Protein AF-A0A967GEJ9-F1 (afdb_monomer)

Foldseek 3Di:
DQDPNDDDDDDDDADDLVRLLVVLVVQQVVCVVDVNDDDDDFDCVPDVRRVSSVVSSVVCVVVD

Sequence (64 aa):
EVVDNERRGFNTYVYAEHEIERIARVAFELAQKRQGRLCSVDKANVLEVTQLWREVVEQLAGDY

Structure (mmCIF, N/CA/C/O backbone):
data_AF-A0A967GEJ9-F1
#
_entry.id   AF-A0A967GEJ9-F1
#
loop_
_atom_site.group_PDB
_atom_site.id
_atom_site.type_symbol
_atom_site.label_atom_id
_atom_site.label_alt_id
_atom_site.label_comp_id
_atom_site.label_asym_id
_atom_site.label_entity_id
_atom_site.label_seq_id
_atom_site.pdbx_PDB_ins_code
_atom_site.Cartn_x
_atom_site.Cartn_y
_atom_site.Cartn_z
_atom_site.occupancy
_atom_site.B_iso_or_equiv
_atom_site.auth_seq_id
_atom_site.auth_comp_id
_atom_site.auth_asym_id
_atom_site.auth_atom_id
_atom_site.pdbx_PDB_model_num
ATOM 1 N N . GLU A 1 1 ? 24.253 -7.404 -16.447 1.00 73.00 1 GLU A N 1
ATOM 2 C CA . GLU A 1 1 ? 24.354 -8.192 -17.696 1.00 73.00 1 GLU A CA 1
ATOM 3 C C . GLU A 1 1 ? 24.854 -7.297 -18.821 1.00 73.00 1 GLU A C 1
ATOM 5 O O . GLU A 1 1 ? 24.696 -6.086 -18.703 1.00 73.00 1 GLU A O 1
ATOM 10 N N . VAL A 1 2 ? 25.507 -7.843 -19.853 1.00 76.62 2 VAL A N 1
ATOM 11 C CA . VAL A 1 2 ? 25.831 -7.074 -21.067 1.00 76.62 2 VAL A CA 1
ATOM 12 C C . VAL A 1 2 ? 24.764 -7.390 -22.107 1.00 76.62 2 VAL A C 1
ATOM 14 O O . VAL A 1 2 ? 24.654 -8.536 -22.530 1.00 76.62 2 VAL A O 1
ATOM 17 N N . VAL A 1 3 ? 23.960 -6.392 -22.462 1.00 87.81 3 VAL A N 1
ATOM 18 C CA . VAL A 1 3 ? 22.908 -6.474 -23.486 1.00 87.81 3 VAL A CA 1
ATOM 19 C C . VAL A 1 3 ? 23.227 -5.394 -24.511 1.00 87.81 3 VAL A C 1
ATOM 21 O O . VAL A 1 3 ? 23.573 -4.286 -24.11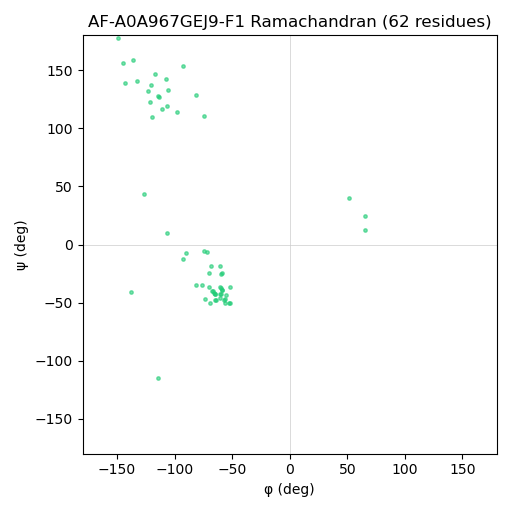4 1.00 87.81 3 VAL A O 1
ATOM 24 N N . ASP A 1 4 ? 23.199 -5.727 -25.802 1.00 87.56 4 ASP A N 1
ATOM 25 C CA . ASP A 1 4 ? 23.541 -4.805 -26.900 1.00 87.56 4 ASP A CA 1
ATOM 26 C C . ASP A 1 4 ? 24.896 -4.092 -26.725 1.00 87.56 4 ASP A C 1
ATOM 28 O O . ASP A 1 4 ? 25.058 -2.916 -27.029 1.00 87.56 4 ASP A O 1
ATOM 32 N N . ASN A 1 5 ? 25.903 -4.827 -26.237 1.00 90.75 5 ASN A N 1
ATOM 33 C CA . ASN A 1 5 ? 27.252 -4.318 -25.964 1.00 90.75 5 ASN A CA 1
ATOM 34 C C . ASN A 1 5 ? 27.342 -3.261 -24.837 1.00 90.75 5 ASN A C 1
ATOM 36 O O . ASN A 1 5 ? 28.404 -2.668 -24.639 1.00 90.75 5 ASN A O 1
ATOM 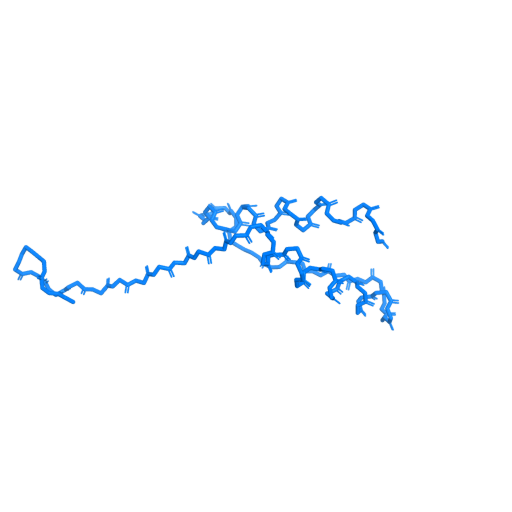40 N N . GLU A 1 6 ? 26.281 -3.079 -24.043 1.00 92.62 6 GLU A N 1
ATOM 41 C CA . GLU A 1 6 ? 26.238 -2.156 -22.906 1.00 92.62 6 GLU A CA 1
ATOM 42 C C . GLU A 1 6 ? 26.032 -2.872 -21.566 1.00 92.62 6 GLU A C 1
ATOM 44 O O . GLU A 1 6 ? 25.332 -3.881 -21.455 1.00 92.62 6 GLU A O 1
ATOM 49 N N . ARG A 1 7 ? 26.632 -2.330 -20.497 1.00 94.94 7 ARG A N 1
ATOM 50 C CA . ARG A 1 7 ? 26.416 -2.829 -19.131 1.00 94.94 7 ARG A CA 1
ATOM 51 C C . ARG A 1 7 ? 25.037 -2.401 -18.634 1.00 94.94 7 ARG A C 1
ATOM 53 O O . ARG A 1 7 ? 24.834 -1.245 -18.279 1.00 94.94 7 ARG A O 1
ATOM 60 N N . ARG A 1 8 ? 24.132 -3.365 -18.496 1.00 94.88 8 ARG A N 1
ATOM 61 C CA . ARG A 1 8 ? 22.780 -3.186 -17.963 1.00 94.88 8 ARG A CA 1
ATOM 62 C C . ARG A 1 8 ? 22.651 -3.749 -16.546 1.00 94.88 8 ARG A C 1
ATOM 64 O O . ARG A 1 8 ? 23.057 -4.883 -16.274 1.00 94.88 8 ARG A O 1
ATOM 71 N N . GLY A 1 9 ? 22.051 -2.965 -15.653 1.00 93.00 9 GLY A N 1
ATOM 72 C CA . GLY A 1 9 ? 21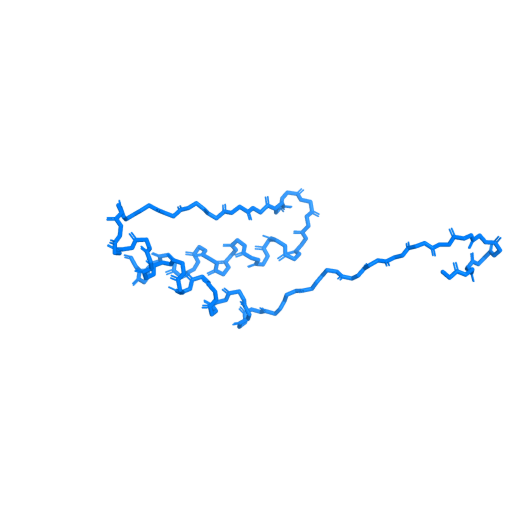.528 -3.418 -14.362 1.00 93.00 9 GLY A CA 1
ATOM 73 C C . GLY A 1 9 ? 20.001 -3.438 -14.398 1.00 93.00 9 GLY A C 1
ATOM 74 O O . GLY A 1 9 ? 19.394 -2.571 -15.021 1.00 93.00 9 GLY A O 1
ATOM 75 N N . PHE A 1 10 ? 19.378 -4.423 -13.758 1.00 94.44 10 PHE A N 1
ATOM 76 C CA . PHE A 1 10 ? 17.925 -4.493 -13.630 1.00 94.44 10 PHE A CA 1
ATOM 77 C C . PHE A 1 10 ? 17.547 -5.085 -12.274 1.00 94.44 10 PHE A C 1
ATOM 79 O O . PHE A 1 10 ? 18.330 -5.807 -11.663 1.00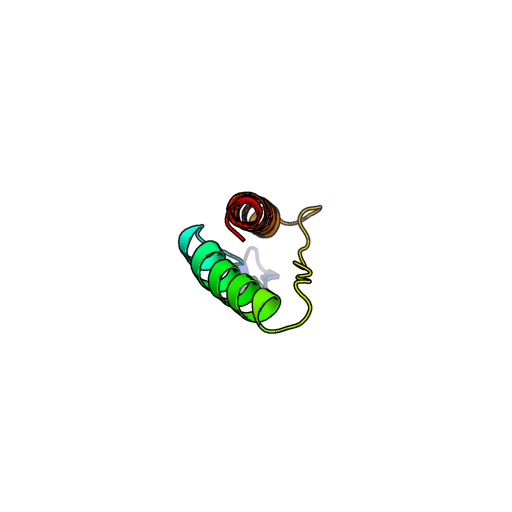 94.44 10 PHE A O 1
ATOM 86 N N . ASN A 1 11 ? 16.336 -4.766 -11.832 1.00 95.25 11 ASN A N 1
ATOM 87 C CA . ASN A 1 11 ? 15.651 -5.415 -10.726 1.00 95.25 11 ASN A CA 1
ATOM 88 C C . ASN A 1 11 ? 14.203 -5.649 -11.152 1.00 95.25 11 ASN A C 1
ATOM 90 O O . ASN A 1 11 ? 13.699 -4.960 -12.040 1.00 95.25 11 ASN A O 1
ATOM 94 N N . THR A 1 12 ? 13.537 -6.586 -10.487 1.00 96.25 12 THR A N 1
ATOM 95 C CA . THR A 1 12 ? 12.10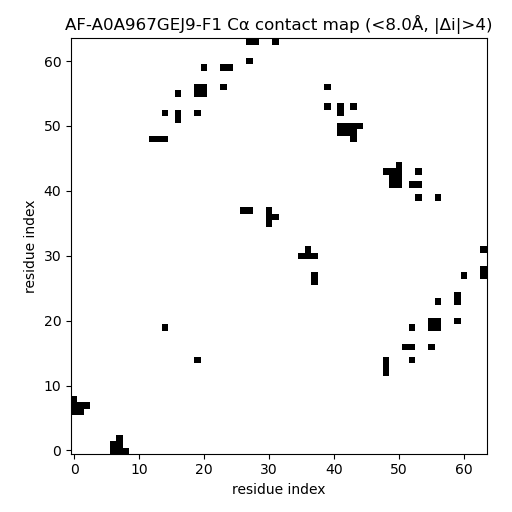3 -6.817 -10.662 1.00 96.25 12 THR A CA 1
ATOM 96 C C . THR A 1 12 ? 11.403 -6.468 -9.359 1.00 96.25 12 THR A C 1
ATOM 98 O O . THR A 1 12 ? 11.800 -6.955 -8.303 1.00 96.25 12 THR A O 1
ATOM 101 N N . TYR A 1 13 ? 10.381 -5.621 -9.434 1.00 97.94 13 TYR A N 1
ATOM 102 C CA . TYR A 1 13 ? 9.508 -5.309 -8.310 1.00 97.94 13 TYR A CA 1
ATOM 103 C C . TYR A 1 13 ? 8.137 -5.910 -8.608 1.00 97.94 13 TYR A C 1
ATOM 105 O O . TYR A 1 13 ? 7.533 -5.559 -9.616 1.00 97.94 13 TYR A O 1
ATOM 113 N N . VAL A 1 14 ? 7.692 -6.860 -7.788 1.00 98.19 14 VAL A N 1
ATOM 114 C CA . VAL A 1 14 ? 6.450 -7.620 -7.982 1.00 98.19 14 VAL A CA 1
ATOM 115 C C . VAL A 1 14 ? 5.810 -7.862 -6.623 1.00 98.19 14 VAL A C 1
ATOM 117 O O . VAL A 1 14 ? 6.507 -8.200 -5.669 1.00 98.19 14 VAL A O 1
ATOM 120 N N . TYR A 1 15 ? 4.490 -7.720 -6.580 1.00 98.69 15 TYR A N 1
ATOM 121 C CA . TYR A 1 15 ? 3.636 -8.213 -5.508 1.00 98.69 15 TYR A CA 1
ATOM 122 C C . TYR A 1 15 ? 2.448 -8.948 -6.117 1.00 98.69 15 TYR A C 1
ATOM 124 O O . TYR A 1 15 ? 1.881 -8.491 -7.110 1.00 98.69 15 TYR A O 1
ATOM 132 N N . ALA A 1 16 ? 2.055 -10.057 -5.501 1.00 98.69 16 ALA A N 1
ATOM 133 C CA . ALA A 1 16 ? 0.734 -10.637 -5.681 1.00 98.69 16 ALA A CA 1
ATOM 134 C C . ALA A 1 16 ? -0.236 -10.113 -4.608 1.00 98.69 16 ALA A C 1
ATOM 136 O O . ALA A 1 16 ? 0.163 -9.779 -3.494 1.00 98.69 16 ALA A O 1
ATOM 137 N N . GLU A 1 17 ? -1.528 -10.098 -4.928 1.00 98.50 17 GLU A N 1
ATOM 138 C CA . GLU A 1 17 ? -2.597 -9.593 -4.056 1.00 98.50 17 GLU A CA 1
ATOM 139 C C . GLU A 1 17 ? -2.563 -10.205 -2.646 1.00 98.50 17 GLU A C 1
ATOM 141 O O . GLU A 1 17 ? -2.457 -9.478 -1.660 1.00 98.50 17 GLU A O 1
ATOM 146 N N . HIS A 1 18 ? -2.495 -11.539 -2.541 1.00 98.62 18 HIS A N 1
ATOM 147 C CA . HIS A 1 18 ? -2.428 -12.248 -1.254 1.00 98.62 18 HIS A CA 1
ATOM 148 C C . HIS A 1 18 ? -1.214 -11.854 -0.385 1.00 98.62 18 HIS A C 1
ATOM 150 O O . HIS A 1 18 ? -1.237 -12.008 0.840 1.00 98.62 18 HIS A O 1
ATOM 156 N N . GLU A 1 19 ? -0.128 -11.364 -0.993 1.00 98.81 19 GLU A N 1
ATOM 157 C CA . GLU A 1 19 ? 1.051 -10.894 -0.264 1.00 98.81 19 GLU A CA 1
ATOM 158 C C . GLU A 1 19 ? 0.824 -9.521 0.364 1.00 98.81 19 GLU A C 1
ATOM 160 O O . GLU A 1 19 ? 1.333 -9.269 1.460 1.00 98.81 19 GLU A O 1
ATOM 165 N N . ILE A 1 20 ? 0.059 -8.665 -0.316 1.00 98.75 20 ILE A N 1
ATOM 166 C CA . ILE A 1 20 ? -0.347 -7.341 0.159 1.00 98.75 20 ILE A CA 1
ATOM 167 C C . ILE A 1 20 ? -1.409 -7.506 1.248 1.00 98.75 20 ILE A C 1
ATOM 169 O O . ILE A 1 20 ? -1.280 -6.936 2.331 1.00 98.75 20 ILE A O 1
ATOM 173 N N . G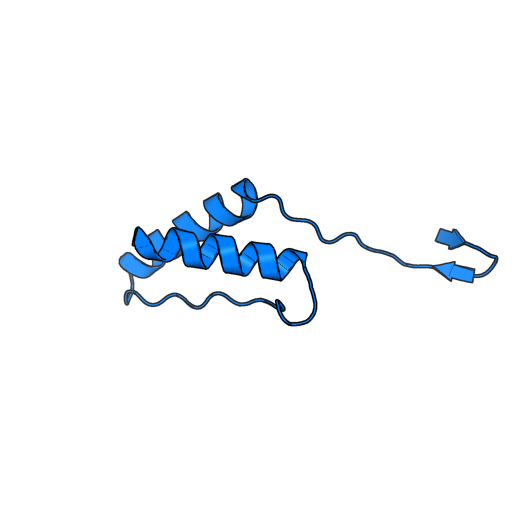LU A 1 21 ? -2.413 -8.353 1.010 1.00 98.69 21 GLU A N 1
ATOM 174 C CA . GLU A 1 21 ? -3.496 -8.594 1.962 1.00 98.69 21 GLU A CA 1
ATOM 175 C C . GLU A 1 21 ? -2.974 -9.057 3.324 1.00 98.69 21 GLU A C 1
ATOM 177 O O . GLU A 1 21 ? -3.326 -8.484 4.358 1.00 98.69 21 GLU A O 1
ATOM 182 N N . ARG A 1 22 ? -2.094 -10.071 3.349 1.00 98.62 22 ARG A N 1
ATOM 183 C CA . ARG A 1 22 ? -1.604 -10.637 4.618 1.00 98.62 22 ARG A CA 1
ATOM 184 C C . ARG A 1 22 ? -0.885 -9.601 5.483 1.00 98.62 22 ARG A C 1
ATOM 186 O O . ARG A 1 22 ? -1.032 -9.633 6.701 1.00 98.62 22 ARG A O 1
ATOM 193 N N . ILE A 1 23 ? -0.112 -8.688 4.884 1.00 98.69 23 ILE A N 1
ATOM 194 C CA . ILE A 1 23 ? 0.632 -7.678 5.647 1.00 98.69 23 ILE A CA 1
ATOM 195 C C . ILE A 1 23 ? -0.260 -6.494 6.025 1.00 98.69 23 ILE A C 1
ATOM 197 O O . ILE A 1 23 ? -0.131 -5.967 7.130 1.00 98.69 23 ILE A O 1
ATOM 201 N N . ALA A 1 24 ? -1.209 -6.127 5.160 1.00 98.69 24 ALA A N 1
ATOM 202 C CA . ALA A 1 24 ? -2.201 -5.102 5.447 1.00 98.69 24 ALA A CA 1
ATOM 203 C C . ALA A 1 24 ? -3.062 -5.487 6.659 1.00 98.69 24 ALA A C 1
ATOM 205 O O . ALA A 1 24 ? -3.189 -4.682 7.579 1.00 98.69 24 ALA A O 1
ATOM 206 N N . ARG A 1 25 ? -3.561 -6.731 6.733 1.00 98.62 25 ARG A N 1
ATOM 207 C CA . ARG A 1 25 ? -4.331 -7.230 7.892 1.00 98.62 25 ARG A CA 1
ATOM 208 C C . ARG A 1 25 ? -3.557 -7.098 9.203 1.00 98.62 25 ARG A C 1
ATOM 210 O O . ARG A 1 25 ? -4.074 -6.540 10.167 1.00 98.62 25 ARG A O 1
ATOM 217 N N . VAL A 1 26 ? -2.286 -7.510 9.216 1.00 98.69 26 VAL A N 1
ATOM 218 C CA . VAL A 1 26 ? -1.407 -7.338 10.387 1.00 98.69 26 VAL A CA 1
ATOM 219 C C . VAL A 1 26 ? -1.262 -5.857 10.754 1.00 98.69 26 VAL A C 1
ATOM 221 O O . VAL A 1 26 ? -1.320 -5.502 11.932 1.00 98.69 26 VAL A O 1
ATOM 224 N N . ALA A 1 27 ? -1.096 -4.975 9.767 1.00 98.75 27 ALA A N 1
ATOM 225 C CA . ALA A 1 27 ? -0.977 -3.540 10.003 1.00 98.75 27 ALA A CA 1
ATOM 226 C C . ALA A 1 27 ? -2.264 -2.931 10.591 1.00 98.75 27 ALA A C 1
ATOM 228 O O . ALA A 1 27 ? -2.178 -2.150 11.543 1.00 98.75 27 ALA A O 1
ATOM 229 N N . PHE A 1 28 ? -3.440 -3.316 10.086 1.00 98.75 28 PHE A N 1
ATOM 230 C CA . PHE A 1 28 ? -4.735 -2.886 10.618 1.00 98.75 28 PHE A CA 1
ATOM 231 C C . PHE A 1 28 ? -4.966 -3.382 12.052 1.00 98.75 28 PHE A C 1
ATOM 233 O O . PHE A 1 28 ? -5.272 -2.580 12.938 1.00 98.75 28 PHE A O 1
ATOM 240 N N . GLU A 1 29 ? -4.727 -4.667 12.327 1.00 98.44 29 GLU A N 1
ATOM 241 C CA . GLU A 1 29 ? -4.850 -5.240 13.675 1.00 98.44 29 GLU A CA 1
ATOM 242 C C . GLU A 1 29 ? -3.922 -4.547 14.687 1.00 98.44 29 GLU A C 1
ATOM 244 O O . GLU A 1 29 ? -4.292 -4.302 15.841 1.00 98.44 29 GLU A O 1
ATOM 249 N N . LEU A 1 30 ? -2.701 -4.198 14.270 1.00 98.50 30 LEU A N 1
ATOM 250 C CA . LEU A 1 30 ? -1.766 -3.435 15.096 1.00 98.50 30 LEU A CA 1
ATOM 251 C C . LEU A 1 30 ? -2.216 -1.985 15.295 1.00 98.50 30 LEU A C 1
ATOM 253 O O . LEU A 1 30 ? -2.026 -1.435 16.382 1.00 98.50 30 LEU A O 1
ATOM 257 N N . ALA A 1 31 ? -2.811 -1.358 14.279 1.00 98.56 31 ALA A N 1
ATOM 258 C CA . ALA A 1 31 ? -3.337 -0.002 14.380 1.00 98.56 31 ALA A CA 1
ATOM 259 C C . ALA A 1 31 ? -4.501 0.080 15.382 1.00 98.56 31 ALA A C 1
ATOM 261 O O . ALA A 1 31 ? -4.501 0.993 16.215 1.00 98.56 31 ALA A O 1
ATOM 262 N N . GLN A 1 32 ? -5.422 -0.894 15.376 1.00 97.75 32 GLN A N 1
ATOM 263 C CA . GLN A 1 32 ? -6.530 -0.995 16.340 1.00 97.75 32 GLN A CA 1
ATOM 264 C C . GLN A 1 32 ? -6.039 -1.138 17.789 1.00 97.75 32 GLN A C 1
ATOM 266 O O . GLN A 1 32 ? -6.599 -0.529 18.696 1.00 97.75 32 GLN A O 1
ATOM 271 N N . LYS A 1 33 ? -4.935 -1.864 18.018 1.00 98.19 33 LYS A N 1
ATOM 272 C CA . LYS A 1 33 ? -4.289 -1.977 19.345 1.00 98.19 33 LYS A CA 1
ATOM 273 C C . LYS A 1 33 ? -3.558 -0.702 19.794 1.00 98.19 33 LYS A C 1
ATOM 275 O O . LYS A 1 33 ? -3.036 -0.658 20.906 1.00 98.19 33 LYS A O 1
ATOM 280 N N . ARG A 1 34 ? -3.456 0.312 18.928 1.00 97.94 34 ARG A N 1
ATOM 281 C CA . ARG A 1 34 ? -2.756 1.580 19.179 1.00 97.94 34 ARG A CA 1
ATOM 282 C C . ARG A 1 34 ? -3.752 2.741 19.194 1.00 97.94 34 ARG A C 1
ATOM 284 O O . ARG A 1 34 ? -4.578 2.839 20.088 1.00 97.94 34 ARG A O 1
ATOM 291 N N . GLN A 1 35 ? -3.632 3.658 18.237 1.00 97.56 35 GLN A N 1
ATOM 292 C CA . GLN A 1 35 ? -4.442 4.876 18.143 1.00 97.56 35 GLN A CA 1
ATOM 293 C C . GLN A 1 35 ? -5.485 4.793 17.019 1.00 97.56 35 GLN A C 1
ATOM 295 O O . GLN A 1 35 ? -6.054 5.817 16.658 1.00 97.56 35 GLN A O 1
ATOM 300 N N . GLY A 1 36 ? -5.682 3.616 16.411 1.00 97.12 36 GLY A N 1
ATOM 301 C CA . GLY A 1 36 ? -6.615 3.431 15.294 1.00 97.12 36 GLY A CA 1
ATOM 302 C C . GLY A 1 36 ? -6.215 4.183 14.022 1.00 97.12 36 GLY A C 1
ATOM 303 O O . GLY A 1 36 ? -7.069 4.536 13.221 1.00 97.12 36 GLY A O 1
ATOM 304 N N . ARG A 1 37 ? -4.923 4.493 13.843 1.00 97.75 37 ARG A N 1
ATOM 305 C CA . ARG A 1 37 ? -4.413 5.241 12.684 1.00 97.75 37 ARG A CA 1
ATOM 306 C C . ARG A 1 37 ? -3.378 4.414 11.937 1.00 97.75 37 ARG A C 1
ATOM 308 O O . ARG A 1 37 ? -2.356 4.050 12.520 1.00 97.75 37 ARG A O 1
ATOM 315 N N . LEU A 1 38 ? -3.624 4.187 10.651 1.00 98.38 38 LEU A N 1
ATOM 316 C CA . LEU A 1 38 ? -2.700 3.548 9.720 1.00 98.38 38 LEU A CA 1
ATOM 317 C C . LEU A 1 38 ? -2.389 4.513 8.570 1.00 98.38 38 LEU A C 1
ATOM 319 O O . LEU A 1 38 ? -3.277 5.196 8.069 1.00 98.38 38 LEU A O 1
ATOM 323 N N . CYS A 1 39 ? -1.122 4.583 8.169 1.00 98.38 39 CYS A N 1
ATOM 324 C CA . CYS A 1 39 ? -0.687 5.307 6.979 1.00 98.38 39 CYS A CA 1
ATOM 325 C C . CYS A 1 39 ? -0.039 4.295 6.033 1.00 98.38 39 CYS A C 1
ATOM 327 O O . CYS A 1 39 ? 1.031 3.769 6.345 1.00 98.38 39 CYS A O 1
ATOM 329 N N . SER A 1 40 ? -0.703 3.995 4.917 1.00 98.44 40 SER A N 1
ATOM 330 C CA . SER A 1 40 ? -0.128 3.197 3.832 1.00 98.44 40 SER A CA 1
ATOM 331 C C . SER A 1 40 ? 0.750 4.101 2.967 1.00 98.44 40 SER A C 1
ATOM 333 O O . SER A 1 40 ? 0.315 5.182 2.572 1.00 98.44 40 SER A O 1
ATOM 335 N N . VAL A 1 41 ? 1.994 3.696 2.710 1.00 98.56 41 VAL A N 1
ATOM 336 C CA . VAL A 1 41 ? 2.963 4.480 1.930 1.00 98.56 41 VAL A CA 1
ATOM 337 C C . VAL A 1 41 ? 3.266 3.743 0.637 1.00 98.56 41 VAL A C 1
ATOM 339 O O . VAL A 1 41 ? 3.654 2.579 0.660 1.00 98.56 41 VAL A O 1
ATOM 342 N N . ASP A 1 42 ? 3.121 4.437 -0.487 1.00 98.50 42 ASP A N 1
ATOM 343 C CA . ASP A 1 42 ? 3.246 3.850 -1.815 1.00 98.50 42 ASP A CA 1
ATOM 344 C C . ASP A 1 42 ? 3.780 4.869 -2.846 1.00 98.50 42 ASP A C 1
ATOM 346 O O . ASP A 1 42 ? 4.027 6.039 -2.528 1.00 98.50 42 ASP A O 1
ATOM 350 N N . LYS A 1 43 ? 3.976 4.420 -4.093 1.00 98.38 43 LYS A N 1
ATOM 351 C CA . LYS A 1 43 ? 4.320 5.276 -5.239 1.00 98.38 43 LYS A CA 1
ATOM 352 C C . LYS A 1 43 ? 3.350 5.050 -6.405 1.00 98.38 43 LYS A C 1
ATOM 354 O O . LYS A 1 43 ? 3.765 4.969 -7.563 1.00 98.38 43 LYS A O 1
ATOM 359 N N . ALA A 1 44 ? 2.051 4.968 -6.098 1.00 97.81 44 ALA A N 1
ATOM 360 C CA . ALA A 1 44 ? 0.997 4.593 -7.048 1.00 97.81 44 ALA A CA 1
ATOM 361 C C . ALA A 1 44 ? 0.887 5.550 -8.249 1.00 97.81 44 ALA A C 1
ATOM 363 O O . ALA A 1 44 ? 0.362 5.196 -9.300 1.00 97.81 44 ALA A O 1
ATOM 364 N N . ASN A 1 45 ? 1.441 6.761 -8.135 1.00 97.44 45 ASN A N 1
ATOM 365 C CA . ASN A 1 45 ? 1.499 7.719 -9.234 1.00 97.44 45 ASN A CA 1
ATOM 366 C C . ASN A 1 45 ? 2.543 7.377 -10.320 1.00 97.44 45 ASN A C 1
ATOM 368 O O . ASN A 1 45 ? 2.644 8.118 -11.293 1.00 97.44 45 ASN A O 1
ATOM 372 N N . VAL A 1 46 ? 3.359 6.333 -10.126 1.00 98.50 46 VAL A N 1
ATOM 373 C CA . VAL A 1 46 ? 4.392 5.893 -11.083 1.00 98.50 46 VAL A CA 1
ATOM 374 C C . VAL A 1 46 ? 4.445 4.371 -11.223 1.00 98.50 46 VAL A C 1
ATOM 376 O O . VAL A 1 46 ? 4.643 3.898 -12.332 1.00 98.50 46 VAL A O 1
ATOM 379 N N . LEU A 1 47 ? 4.316 3.609 -10.129 1.00 98.00 47 LEU A N 1
ATOM 380 C CA . LEU A 1 47 ? 4.549 2.159 -10.134 1.00 98.00 47 LEU A CA 1
ATOM 381 C C . LEU A 1 47 ? 3.228 1.385 -10.037 1.00 98.00 47 LEU A C 1
ATOM 383 O O . LEU A 1 47 ? 2.554 1.462 -9.006 1.00 98.00 47 LEU A O 1
ATOM 387 N N . GLU A 1 48 ? 2.910 0.568 -11.041 1.00 98.38 48 GLU A N 1
ATOM 388 C CA . GLU A 1 48 ? 1.702 -0.274 -11.104 1.00 98.38 48 GLU A CA 1
ATOM 389 C C . GLU A 1 48 ? 1.626 -1.254 -9.930 1.00 98.38 48 GLU A C 1
ATOM 391 O O . GLU A 1 48 ? 0.574 -1.422 -9.319 1.00 98.38 48 GLU A O 1
ATOM 396 N N . VAL A 1 49 ? 2.770 -1.820 -9.530 1.00 98.50 49 VAL A N 1
ATOM 397 C CA . VAL A 1 49 ? 2.895 -2.681 -8.338 1.00 98.50 49 VAL A CA 1
ATOM 398 C C . VAL A 1 49 ? 2.305 -2.004 -7.100 1.00 98.50 49 VAL A C 1
ATOM 400 O O . VAL A 1 49 ? 1.697 -2.642 -6.247 1.00 98.50 49 VAL A O 1
ATOM 403 N N . THR A 1 50 ? 2.475 -0.686 -7.007 1.00 98.50 50 THR A N 1
ATOM 404 C CA . THR A 1 50 ? 2.000 0.096 -5.869 1.00 98.50 50 THR A CA 1
ATOM 405 C C . THR A 1 50 ? 0.600 0.685 -6.063 1.00 98.50 50 THR A C 1
ATOM 407 O O . THR A 1 50 ? -0.001 1.118 -5.084 1.00 98.50 50 THR A O 1
ATOM 410 N N . GLN A 1 51 ? 0.054 0.663 -7.286 1.00 98.62 51 GLN A N 1
ATOM 411 C CA . GLN A 1 51 ? -1.382 0.868 -7.512 1.00 98.62 51 GLN A CA 1
ATOM 412 C C . GLN A 1 51 ? -2.161 -0.328 -6.969 1.00 98.62 51 GLN A C 1
ATOM 414 O O . GLN A 1 51 ? -3.012 -0.133 -6.108 1.00 98.62 51 GLN A O 1
ATOM 419 N N . LEU A 1 52 ? -1.758 -1.553 -7.339 1.00 98.75 52 LEU A N 1
ATOM 420 C CA . LEU A 1 52 ? -2.317 -2.782 -6.764 1.00 98.75 52 LEU A CA 1
ATOM 421 C C . LEU A 1 52 ? -2.202 -2.780 -5.231 1.00 98.75 52 LEU A C 1
ATOM 423 O O . LEU A 1 52 ? -3.162 -3.091 -4.535 1.00 98.75 52 LEU A O 1
ATOM 427 N N . TRP A 1 53 ? -1.047 -2.369 -4.692 1.00 98.81 53 TRP A N 1
ATOM 428 C CA . TRP A 1 53 ? -0.875 -2.197 -3.244 1.00 98.81 53 TRP A CA 1
ATOM 429 C C . TRP A 1 53 ? -1.955 -1.304 -2.626 1.00 98.81 53 TRP A C 1
ATOM 431 O O . TRP A 1 53 ? -2.559 -1.670 -1.619 1.00 98.81 53 TRP A O 1
ATOM 441 N N . ARG A 1 54 ? -2.187 -0.124 -3.212 1.00 98.69 54 ARG A N 1
ATOM 442 C CA . ARG A 1 54 ? -3.163 0.839 -2.701 1.00 98.69 54 ARG A CA 1
ATOM 443 C C . ARG A 1 54 ? -4.583 0.289 -2.772 1.00 98.69 54 ARG A C 1
ATOM 445 O O . ARG A 1 54 ? -5.281 0.357 -1.769 1.00 98.69 54 ARG A O 1
ATOM 452 N N . GLU A 1 55 ? -4.972 -0.279 -3.910 1.00 98.62 55 GLU A N 1
ATOM 453 C CA . GLU A 1 55 ? -6.310 -0.839 -4.131 1.00 98.62 55 GLU A CA 1
ATOM 454 C C . GLU A 1 55 ? -6.649 -1.916 -3.093 1.00 98.62 55 GLU A C 1
ATOM 456 O O . GLU A 1 55 ? -7.688 -1.845 -2.438 1.00 98.62 55 GLU A O 1
ATOM 461 N N . VAL A 1 56 ? -5.731 -2.857 -2.859 1.00 98.62 56 VAL A N 1
ATOM 462 C CA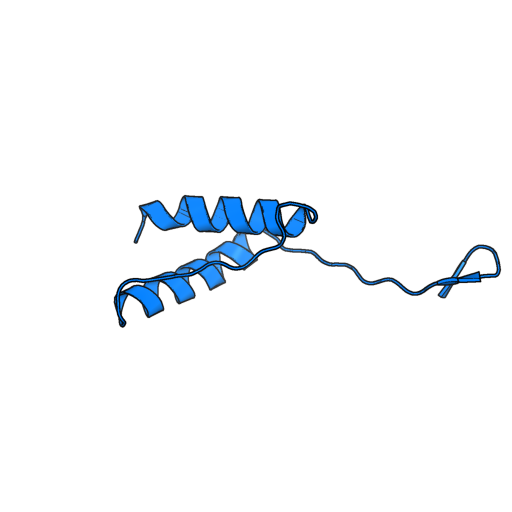 . VAL A 1 56 ? -5.921 -3.942 -1.886 1.00 98.62 56 VAL A CA 1
ATOM 463 C C . VAL A 1 56 ? -5.995 -3.412 -0.450 1.00 98.62 56 VAL A C 1
ATOM 465 O O . VAL A 1 56 ? -6.836 -3.849 0.338 1.00 98.62 56 VAL A O 1
ATOM 468 N N . VAL A 1 57 ? -5.137 -2.452 -0.082 1.00 98.62 57 VAL A N 1
ATOM 469 C C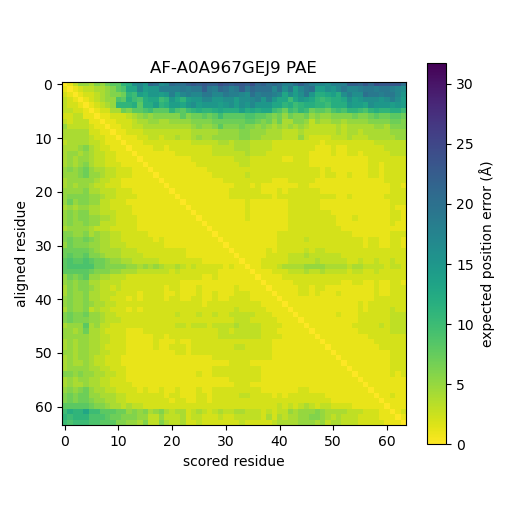A . VAL A 1 57 ? -5.161 -1.849 1.262 1.00 98.62 57 VAL A CA 1
ATOM 470 C C . VAL A 1 57 ? -6.446 -1.048 1.496 1.00 98.62 57 VAL A C 1
ATOM 472 O O . VAL A 1 57 ? -7.009 -1.120 2.588 1.00 98.62 57 VAL A O 1
ATOM 475 N N . GLU A 1 58 ? -6.924 -0.305 0.495 1.00 98.25 58 GLU A N 1
ATOM 476 C CA . GLU A 1 58 ? -8.182 0.449 0.567 1.00 98.25 58 GLU A CA 1
ATOM 477 C C . GLU A 1 58 ? -9.401 -0.479 0.644 1.00 98.25 58 GLU A C 1
ATOM 479 O O . GLU A 1 58 ? -10.304 -0.221 1.438 1.00 98.25 58 GLU A O 1
ATOM 484 N N . GLN A 1 59 ? -9.407 -1.589 -0.101 1.00 98.06 59 GLN A N 1
ATOM 485 C CA . GLN A 1 59 ? -10.467 -2.596 -0.023 1.00 98.06 59 GLN A CA 1
ATOM 486 C C . GLN A 1 59 ? -10.572 -3.203 1.383 1.00 98.06 59 GLN A C 1
ATOM 488 O O . GLN A 1 59 ? -11.674 -3.342 1.912 1.00 98.06 59 GLN A O 1
ATOM 493 N N . LEU A 1 60 ? -9.436 -3.516 2.014 1.00 97.50 60 LEU A N 1
ATOM 494 C CA . LEU A 1 60 ? -9.405 -4.052 3.377 1.00 97.50 60 LEU A CA 1
ATOM 495 C C . LEU A 1 60 ? -9.800 -3.031 4.444 1.00 97.50 60 LEU A C 1
ATOM 497 O O . LEU A 1 60 ? -10.256 -3.431 5.509 1.00 97.50 60 LEU A O 1
ATOM 501 N N . ALA A 1 61 ? -9.651 -1.730 4.188 1.00 96.19 61 ALA A N 1
ATOM 502 C CA . ALA A 1 61 ? -9.964 -0.698 5.175 1.00 96.19 61 ALA A CA 1
ATOM 503 C C . ALA A 1 61 ? -11.432 -0.724 5.636 1.00 96.19 61 ALA A C 1
ATOM 505 O O . ALA A 1 61 ? -11.715 -0.293 6.746 1.00 96.19 61 ALA A O 1
ATOM 506 N N . GLY A 1 62 ? -12.359 -1.236 4.815 1.00 92.06 62 GLY A N 1
ATOM 507 C CA . GLY A 1 62 ? -13.768 -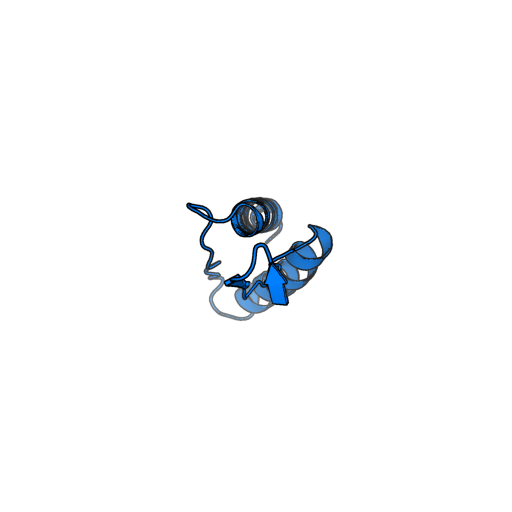1.389 5.194 1.00 92.06 62 GLY A CA 1
ATOM 508 C C . GLY A 1 62 ? -14.028 -2.439 6.283 1.00 92.06 62 GLY A C 1
ATOM 509 O O . GLY A 1 62 ? -15.080 -2.393 6.920 1.00 92.06 62 GLY A O 1
ATOM 510 N N . ASP A 1 63 ? -13.082 -3.352 6.515 1.00 94.81 63 ASP A N 1
ATOM 511 C CA . ASP A 1 63 ? -13.205 -4.442 7.488 1.00 94.81 63 ASP A CA 1
ATOM 512 C C . ASP A 1 63 ? -12.687 -4.070 8.899 1.00 94.81 63 ASP A C 1
ATOM 514 O O . ASP A 1 63 ? -12.843 -4.873 9.826 1.00 94.81 63 ASP A O 1
ATOM 518 N N . TYR A 1 64 ? -12.055 -2.898 9.085 1.00 95.06 64 TYR A N 1
ATOM 519 C CA . TYR A 1 64 ? -11.306 -2.526 10.304 1.00 95.06 64 TYR A CA 1
ATOM 520 C C . TYR A 1 64 ? -11.655 -1.145 10.867 1.00 95.06 64 TYR A C 1
ATOM 522 O O . TYR A 1 64 ? -11.496 -0.998 12.107 1.00 95.06 64 TYR A O 1
#

Nearest PDB structures (foldseek):
  1a05-assembly1_B  TM=9.928E-01  e=1.468E-05  Acidithiobacillus ferrooxidans
  3r8w-assembly2_D  TM=9.825E-01  e=6.832E-05  Arabidopsis thaliana
  5j34-assembly2_D  TM=9.867E-01  e=1.524E-04  Arabidopsis thaliana
  1vlc-assembly1_A-2  TM=9.714E-01  e=5.428E-04  Thermotoga maritima
  1cnz-assembly1_B  TM=9.362E-01  e=8.667E-04  Salmonella enterica subsp. enterica serovar Typhimurium

Mean predicted aligned error: 3.39 Å

Secondary structure (DSSP, 8-state):
-EETTEE---------HHHHHHHHHHHHHHHHTTTS-------TTT-HHHHHHHHHHHHHHTT-

pLDDT: mean 96.52, std 4.63, range [73.0, 98.81]

Radius of gyration: 16.45 Å; Cα contacts (8 Å, |Δi|>4): 46; chains: 1; bounding box: 41×20×46 Å

Solvent-accessible surface area (backbone atoms only — not comparable to full-atom values): 4163 Å² total; per-residue (Å²): 91,77,56,97,92,36,88,45,85,86,84,86,84,83,75,56,69,74,65,48,49,59,53,44,53,54,50,52,59,53,16,62,76,63,86,64,64,81,84,90,86,76,52,50,94,77,37,66,61,29,36,55,47,48,54,55,49,58,63,52,55,79,81,112